Protein AF-A0A9E0FMM5-F1 (afdb_monomer_lite)

Structure (mmCIF, N/CA/C/O backbone):
data_AF-A0A9E0FMM5-F1
#
_entry.id   AF-A0A9E0FMM5-F1
#
loop_
_atom_site.group_PDB
_atom_site.id
_atom_site.type_symbol
_atom_site.label_atom_id
_atom_site.label_alt_id
_atom_site.label_comp_id
_atom_site.label_asym_id
_atom_site.label_entity_id
_atom_site.label_seq_id
_atom_site.pdbx_PDB_ins_code
_atom_site.Cartn_x
_atom_site.Cartn_y
_atom_site.Cartn_z
_atom_site.occupancy
_atom_site.B_iso_or_equiv
_atom_site.auth_seq_id
_atom_site.auth_comp_id
_atom_site.auth_asym_id
_atom_site.auth_atom_id
_atom_site.pdbx_PDB_model_num
ATOM 1 N N . MET A 1 1 ? 9.561 -10.556 18.916 1.00 57.91 1 MET A N 1
ATOM 2 C CA . MET A 1 1 ? 10.989 -10.210 18.712 1.00 57.91 1 MET A CA 1
ATOM 3 C C . MET A 1 1 ? 11.510 -10.671 17.348 1.00 57.91 1 MET A C 1
ATOM 5 O O . MET A 1 1 ? 12.069 -9.850 16.637 1.00 57.91 1 MET A O 1
ATOM 9 N N . LEU A 1 2 ? 11.262 -11.922 16.930 1.00 68.38 2 LEU A N 1
ATOM 10 C CA . LEU A 1 2 ? 11.749 -12.461 15.646 1.00 68.38 2 LEU A CA 1
ATOM 11 C C . LEU A 1 2 ? 11.231 -11.725 14.396 1.00 68.38 2 LEU A C 1
ATOM 13 O O . LEU A 1 2 ? 12.016 -11.445 13.502 1.00 68.38 2 LEU A O 1
ATOM 17 N N . VAL A 1 3 ? 9.954 -11.331 14.350 1.00 66.81 3 VAL A N 1
ATOM 18 C CA . VAL A 1 3 ? 9.383 -10.631 13.177 1.00 66.81 3 VAL A CA 1
ATOM 19 C C . VAL A 1 3 ? 9.967 -9.231 12.977 1.00 66.81 3 VAL A C 1
ATOM 21 O O . VAL A 1 3 ? 10.222 -8.822 11.852 1.00 66.81 3 VAL A O 1
ATOM 24 N N . ALA A 1 4 ? 10.231 -8.501 14.062 1.00 71.62 4 ALA A N 1
ATOM 25 C CA . ALA A 1 4 ? 10.873 -7.191 13.966 1.00 71.62 4 ALA A CA 1
ATOM 26 C C . ALA A 1 4 ? 12.306 -7.311 13.420 1.00 71.62 4 ALA A C 1
ATOM 28 O O . ALA A 1 4 ? 12.708 -6.521 12.570 1.00 71.62 4 ALA A O 1
ATOM 29 N N . LEU A 1 5 ? 13.050 -8.332 13.866 1.00 76.94 5 LEU A N 1
ATOM 30 C CA . LEU A 1 5 ? 14.388 -8.628 13.356 1.00 76.94 5 LEU A CA 1
ATOM 31 C C . LEU A 1 5 ? 14.351 -9.071 11.886 1.00 76.94 5 LEU A C 1
ATOM 33 O O . LEU A 1 5 ? 15.146 -8.579 11.092 1.00 76.94 5 LEU A O 1
ATOM 37 N N . TRP A 1 6 ? 13.407 -9.939 11.511 1.00 78.25 6 TRP A N 1
ATOM 38 C CA . TRP A 1 6 ? 13.190 -10.344 10.120 1.00 78.25 6 TRP A CA 1
ATOM 39 C C . TRP A 1 6 ? 12.921 -9.137 9.220 1.00 78.25 6 TRP A C 1
ATOM 41 O O . TRP A 1 6 ? 13.639 -8.932 8.247 1.00 78.25 6 TRP A O 1
ATOM 51 N N . ASN A 1 7 ? 11.968 -8.277 9.592 1.00 76.25 7 ASN A N 1
ATOM 52 C CA . ASN A 1 7 ? 11.632 -7.080 8.821 1.00 76.25 7 ASN A CA 1
ATOM 53 C C . ASN A 1 7 ? 12.822 -6.118 8.702 1.00 76.25 7 ASN A C 1
ATOM 55 O O . ASN A 1 7 ? 13.009 -5.507 7.652 1.00 76.25 7 ASN A O 1
ATOM 59 N N . PHE A 1 8 ? 13.649 -6.002 9.745 1.00 80.25 8 PHE A N 1
ATOM 60 C CA . PHE A 1 8 ? 14.872 -5.201 9.705 1.00 80.25 8 PHE A CA 1
ATOM 61 C C . PHE A 1 8 ? 15.910 -5.768 8.724 1.00 80.25 8 PHE A C 1
ATOM 63 O O . PHE A 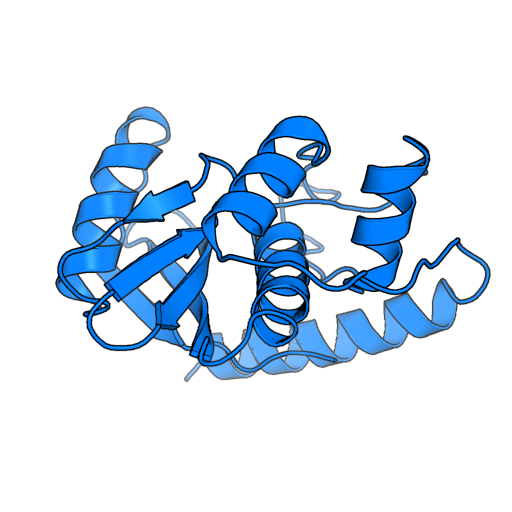1 8 ? 16.447 -5.023 7.900 1.00 80.25 8 PHE A O 1
ATOM 70 N N . LEU A 1 9 ? 16.168 -7.080 8.775 1.00 83.69 9 LEU A N 1
ATOM 71 C CA . LEU A 1 9 ? 17.088 -7.759 7.858 1.00 83.69 9 LEU A CA 1
ATOM 72 C C . LEU A 1 9 ? 16.588 -7.680 6.412 1.00 83.69 9 LEU A C 1
ATOM 74 O O . LEU A 1 9 ? 17.346 -7.291 5.522 1.00 83.69 9 LEU A O 1
ATOM 78 N N . LYS A 1 10 ? 15.296 -7.949 6.195 1.00 82.19 10 LYS A N 1
ATOM 79 C CA . LYS A 1 10 ? 14.623 -7.808 4.903 1.00 82.19 10 LYS A CA 1
ATOM 80 C C . LYS A 1 10 ? 14.744 -6.389 4.363 1.00 82.19 10 LYS A C 1
ATOM 82 O O . LYS A 1 10 ? 15.098 -6.213 3.203 1.00 82.19 10 LYS A O 1
ATOM 87 N N . ALA A 1 11 ? 14.523 -5.366 5.188 1.00 82.69 11 ALA A N 1
ATOM 88 C CA . ALA A 1 11 ? 14.691 -3.974 4.776 1.00 82.69 11 ALA A CA 1
ATOM 89 C C . ALA A 1 11 ? 16.141 -3.668 4.358 1.00 82.69 11 ALA A C 1
ATOM 91 O O . ALA A 1 11 ? 16.367 -3.009 3.345 1.00 82.69 11 ALA A O 1
ATOM 92 N N . GLY A 1 12 ? 17.131 -4.182 5.098 1.00 84.62 12 GLY A N 1
ATOM 93 C CA . GLY A 1 12 ? 18.545 -4.077 4.726 1.00 84.62 12 GLY A CA 1
ATOM 94 C C . GLY A 1 12 ? 18.846 -4.709 3.366 1.00 84.62 12 GLY A C 1
ATOM 95 O O . GLY A 1 12 ? 19.424 -4.053 2.499 1.00 84.62 12 GLY A O 1
ATOM 96 N N . TRP A 1 13 ? 18.387 -5.945 3.161 1.00 82.75 13 TRP A N 1
ATOM 97 C CA . TRP A 1 13 ? 18.500 -6.665 1.891 1.00 82.75 13 TRP A CA 1
ATOM 98 C C . TRP A 1 13 ? 17.804 -5.929 0.736 1.00 82.75 13 TRP A C 1
ATOM 100 O O . TRP A 1 13 ? 18.372 -5.774 -0.342 1.00 82.75 13 TRP A O 1
ATOM 110 N N . SER A 1 14 ? 16.614 -5.386 0.987 1.00 84.75 14 SER A N 1
ATOM 111 C CA . SER A 1 14 ? 15.809 -4.659 -0.002 1.00 84.75 14 SER A CA 1
ATOM 112 C C . SER A 1 14 ? 16.497 -3.383 -0.480 1.00 84.75 14 SER A C 1
ATOM 114 O O . SER A 1 14 ? 16.549 -3.124 -1.679 1.00 84.75 14 SER A O 1
ATOM 116 N N . ARG A 1 15 ? 17.102 -2.609 0.433 1.00 85.94 15 ARG A N 1
ATOM 117 C CA . ARG A 1 15 ? 17.892 -1.419 0.072 1.00 85.94 15 ARG A CA 1
ATOM 118 C C . ARG A 1 15 ? 19.140 -1.777 -0.739 1.00 85.94 15 ARG A C 1
ATOM 120 O O . ARG A 1 15 ? 19.459 -1.079 -1.700 1.00 85.94 15 ARG A O 1
ATOM 127 N N . ALA A 1 16 ? 19.824 -2.868 -0.389 1.00 83.81 16 ALA A N 1
ATOM 128 C CA . ALA A 1 16 ? 20.981 -3.345 -1.148 1.00 83.81 16 ALA A CA 1
ATOM 129 C C . ALA A 1 16 ? 20.586 -3.777 -2.573 1.00 83.81 16 ALA A C 1
ATOM 131 O O . ALA A 1 16 ? 21.207 -3.339 -3.543 1.00 83.81 16 ALA A O 1
ATOM 132 N N . ASN A 1 17 ? 19.510 -4.559 -2.714 1.00 82.06 17 ASN A N 1
ATOM 133 C CA . ASN A 1 17 ? 18.959 -4.936 -4.019 1.00 82.06 17 ASN A CA 1
ATOM 134 C C . ASN A 1 17 ? 18.524 -3.723 -4.835 1.00 82.06 17 ASN A C 1
ATOM 136 O O . ASN A 1 17 ? 18.825 -3.630 -6.023 1.00 82.06 17 ASN A O 1
ATOM 140 N N . ASP A 1 18 ? 17.861 -2.758 -4.205 1.00 84.00 18 ASP A N 1
ATOM 141 C CA . ASP A 1 18 ? 17.423 -1.545 -4.878 1.00 84.00 18 ASP A CA 1
ATOM 142 C C . ASP A 1 18 ? 18.601 -0.729 -5.447 1.00 84.00 18 ASP A C 1
ATOM 144 O O . ASP A 1 18 ? 18.509 -0.202 -6.564 1.00 84.00 18 ASP A O 1
ATOM 148 N N . GLN A 1 19 ? 19.735 -0.700 -4.735 1.00 83.56 19 GLN A N 1
ATOM 149 C CA . GLN A 1 19 ? 20.980 -0.076 -5.191 1.00 83.56 19 GLN A CA 1
ATOM 150 C C . GLN A 1 19 ? 21.645 -0.843 -6.345 1.00 83.56 19 GLN A C 1
ATOM 152 O O . GLN A 1 19 ? 22.181 -0.214 -7.265 1.00 83.56 19 GLN A O 1
ATOM 157 N N . ILE A 1 20 ? 21.609 -2.180 -6.322 1.00 81.19 20 ILE A N 1
ATOM 158 C CA . ILE A 1 20 ? 22.072 -3.030 -7.434 1.00 81.19 20 ILE A CA 1
ATOM 159 C C . ILE A 1 20 ? 21.222 -2.748 -8.680 1.00 81.19 20 ILE A C 1
ATOM 161 O O . ILE A 1 20 ? 21.749 -2.547 -9.773 1.00 81.19 20 ILE A O 1
ATOM 165 N N . MET A 1 21 ? 19.909 -2.619 -8.498 1.00 77.50 21 MET 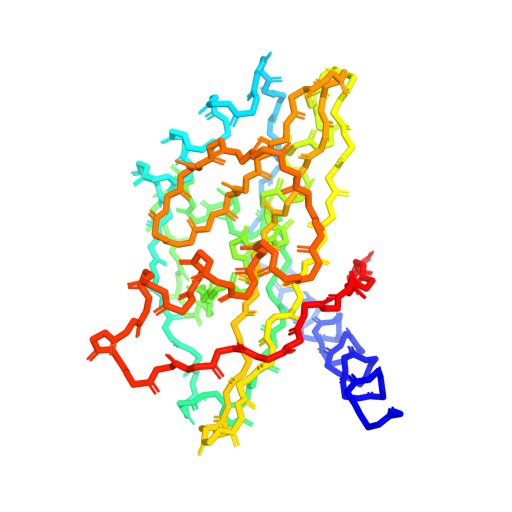A N 1
ATOM 166 C CA . MET A 1 21 ? 18.935 -2.395 -9.564 1.00 77.50 21 MET A CA 1
ATOM 167 C C . MET A 1 21 ? 18.822 -0.927 -9.997 1.00 77.50 21 MET A C 1
ATOM 169 O O . MET A 1 21 ? 17.892 -0.575 -10.720 1.00 77.50 21 MET A O 1
ATOM 173 N N . ARG A 1 22 ? 19.717 -0.019 -9.581 1.00 75.00 22 ARG A N 1
ATOM 174 C CA . ARG A 1 22 ? 19.607 1.438 -9.839 1.00 75.00 22 ARG A CA 1
ATOM 175 C C . ARG A 1 22 ? 19.421 1.842 -11.311 1.00 75.00 22 ARG A C 1
ATOM 177 O O . ARG A 1 22 ? 18.928 2.931 -11.566 1.00 75.00 22 ARG A O 1
ATOM 184 N N . GLY A 1 23 ? 19.806 0.984 -12.260 1.00 74.50 23 GLY A N 1
ATOM 185 C CA . GLY A 1 23 ? 19.592 1.199 -13.697 1.00 74.50 23 GLY A CA 1
ATOM 186 C C . GLY A 1 23 ? 18.184 0.852 -14.202 1.00 74.50 23 GLY A C 1
ATOM 187 O O . GLY A 1 23 ? 17.834 1.242 -15.310 1.00 74.50 23 GLY A O 1
ATOM 188 N N . ALA A 1 24 ? 17.373 0.133 -13.419 1.00 78.38 24 ALA A N 1
ATOM 189 C CA . ALA A 1 24 ? 15.982 -0.157 -13.759 1.00 78.38 24 ALA A CA 1
ATOM 190 C C . ALA A 1 24 ? 15.079 1.060 -13.498 1.00 78.38 24 ALA A C 1
ATOM 192 O O . ALA A 1 24 ? 15.354 1.864 -12.601 1.00 78.38 24 ALA A O 1
ATOM 193 N N . GLY A 1 25 ? 13.994 1.169 -14.268 1.00 85.88 25 GLY A N 1
ATOM 194 C CA . GLY A 1 25 ? 13.101 2.325 -14.276 1.00 85.88 25 GLY A CA 1
ATOM 195 C C . GLY A 1 25 ? 12.517 2.684 -12.906 1.00 85.88 25 GLY A C 1
ATOM 196 O O . GLY A 1 25 ? 12.185 1.816 -12.097 1.00 85.88 25 GLY A O 1
ATOM 197 N N . ARG A 1 26 ? 12.386 3.991 -12.661 1.00 92.06 26 ARG A N 1
ATOM 198 C CA . ARG A 1 26 ? 11.669 4.583 -11.527 1.00 92.06 26 ARG A CA 1
ATOM 199 C C . ARG A 1 26 ? 10.797 5.726 -12.019 1.00 92.06 26 ARG A C 1
ATOM 201 O O . ARG A 1 26 ? 11.179 6.444 -12.945 1.00 92.06 26 ARG A O 1
ATOM 208 N N . ARG A 1 27 ? 9.639 5.901 -11.392 1.00 94.69 27 ARG A N 1
ATOM 209 C CA . ARG A 1 27 ? 8.751 7.044 -11.605 1.00 94.69 27 ARG A CA 1
ATOM 210 C C . ARG A 1 27 ? 8.313 7.607 -10.258 1.00 94.69 27 ARG A C 1
ATOM 212 O O . ARG A 1 27 ? 7.983 6.819 -9.370 1.00 94.69 27 ARG A O 1
ATOM 219 N N . PRO A 1 28 ? 8.308 8.940 -10.096 1.00 95.44 28 PRO A N 1
ATOM 220 C CA . PRO A 1 28 ? 7.791 9.549 -8.883 1.00 95.44 28 PRO A CA 1
ATOM 221 C C . PRO A 1 28 ? 6.308 9.210 -8.740 1.00 95.44 28 PRO A C 1
ATOM 223 O O . PRO A 1 28 ? 5.564 9.207 -9.721 1.00 95.44 28 PRO A O 1
ATOM 226 N N . ILE A 1 29 ? 5.874 8.942 -7.514 1.00 96.12 29 ILE A N 1
ATOM 227 C CA . ILE A 1 29 ? 4.455 8.736 -7.228 1.00 96.12 29 ILE A CA 1
ATOM 228 C C . ILE A 1 29 ? 3.772 10.106 -7.261 1.00 96.12 29 ILE A C 1
ATOM 230 O O . ILE A 1 29 ? 4.120 11.002 -6.490 1.00 96.12 29 ILE A O 1
ATOM 234 N N . GLY A 1 30 ? 2.845 10.277 -8.205 1.00 88.06 30 GLY A N 1
ATOM 235 C CA . GLY A 1 30 ? 2.106 11.523 -8.393 1.00 88.06 30 GLY A CA 1
ATOM 236 C C . GLY A 1 30 ? 1.169 11.850 -7.222 1.00 88.06 30 GLY A C 1
ATOM 237 O O . GLY A 1 30 ? 0.877 10.981 -6.399 1.00 88.06 30 GLY A O 1
ATOM 238 N N . PRO A 1 31 ? 0.678 13.099 -7.136 1.00 95.00 31 PRO A N 1
ATOM 239 C CA . PRO A 1 31 ? -0.274 13.485 -6.105 1.00 95.00 31 PRO A CA 1
ATOM 240 C C . PRO A 1 31 ? -1.636 12.820 -6.329 1.00 95.00 31 PRO A C 1
ATOM 242 O O . PRO A 1 31 ? -2.155 12.803 -7.446 1.00 95.00 31 PRO A O 1
ATOM 245 N N . PHE A 1 32 ? -2.249 12.347 -5.246 1.00 96.94 32 PHE A N 1
ATOM 246 C CA . PHE A 1 32 ? -3.614 11.827 -5.245 1.00 96.94 32 PHE A CA 1
ATOM 247 C C . PHE A 1 32 ? -4.560 12.734 -4.453 1.00 96.94 32 PHE A C 1
ATOM 249 O O . PHE A 1 32 ? -4.212 13.264 -3.400 1.00 96.94 32 PHE A O 1
ATOM 256 N N . GLY A 1 33 ? -5.787 12.895 -4.957 1.00 95.19 33 GLY A N 1
ATOM 257 C CA . GLY A 1 33 ? -6.810 13.733 -4.320 1.00 95.19 33 GLY A CA 1
ATOM 258 C C . GLY A 1 33 ? -7.556 13.059 -3.164 1.00 95.19 33 GLY A C 1
ATOM 259 O O . GLY A 1 33 ? -8.133 13.747 -2.327 1.00 95.19 33 GLY A O 1
ATOM 260 N N . SER A 1 34 ? -7.561 11.725 -3.103 1.00 97.38 34 SER A N 1
ATOM 261 C CA . SER A 1 34 ? -8.264 10.959 -2.069 1.00 97.38 34 SER A CA 1
ATOM 262 C C . SER A 1 34 ? -7.676 9.553 -1.910 1.00 97.38 34 SER A C 1
ATOM 264 O O . SER A 1 34 ? -7.043 9.047 -2.843 1.00 97.38 34 SER A O 1
ATOM 266 N N . PRO A 1 35 ? -7.915 8.873 -0.772 1.00 97.75 35 PRO A N 1
ATOM 267 C CA . PRO A 1 35 ? -7.520 7.474 -0.607 1.00 97.75 35 PRO A CA 1
ATOM 268 C C . PRO A 1 35 ? -8.204 6.540 -1.614 1.00 97.75 35 PRO A C 1
ATOM 270 O O . PRO A 1 35 ? -7.597 5.583 -2.084 1.00 97.75 35 PRO A O 1
ATOM 273 N N . GLU A 1 36 ? -9.446 6.849 -1.994 1.00 97.19 36 GLU A N 1
ATOM 274 C CA . GLU A 1 36 ? -10.185 6.111 -3.022 1.00 97.19 36 GLU A CA 1
ATOM 275 C C . GLU A 1 36 ? -9.498 6.206 -4.391 1.00 97.19 36 GLU A C 1
ATOM 277 O O . GLU A 1 36 ? -9.365 5.202 -5.085 1.00 97.19 36 GLU A O 1
ATOM 282 N N . ALA A 1 37 ? -8.977 7.381 -4.765 1.00 97.38 37 ALA A N 1
ATOM 283 C CA . ALA A 1 37 ? -8.221 7.538 -6.005 1.00 97.38 37 ALA A CA 1
ATOM 284 C C . ALA A 1 37 ? -6.943 6.680 -6.012 1.00 97.38 37 ALA A C 1
ATOM 286 O O . ALA A 1 37 ? -6.608 6.098 -7.045 1.00 97.38 37 ALA A O 1
ATOM 287 N N . VAL A 1 38 ? -6.265 6.553 -4.863 1.00 98.00 38 VAL A N 1
ATOM 288 C CA . VAL A 1 38 ? -5.110 5.651 -4.710 1.00 98.00 38 VAL A CA 1
ATOM 289 C C . VAL A 1 38 ? -5.540 4.195 -4.900 1.00 98.00 38 VAL A C 1
ATOM 291 O O . VAL A 1 38 ? -4.921 3.467 -5.674 1.00 98.00 38 VAL A O 1
ATOM 294 N N . GLY A 1 39 ? -6.621 3.777 -4.235 1.00 97.12 39 GLY A N 1
ATOM 295 C CA . GLY A 1 39 ? -7.169 2.424 -4.339 1.00 97.12 39 GLY A CA 1
ATOM 296 C C . GLY A 1 39 ? -7.582 2.051 -5.764 1.00 97.12 39 GLY A C 1
ATOM 297 O O . GLY A 1 39 ? -7.207 0.992 -6.266 1.00 97.12 39 GLY A O 1
ATOM 298 N N . ASN A 1 40 ? -8.292 2.950 -6.446 1.00 97.00 40 ASN A N 1
ATOM 299 C CA . ASN A 1 40 ? -8.723 2.763 -7.831 1.00 97.00 40 ASN A CA 1
ATOM 300 C C . ASN A 1 40 ? -7.530 2.673 -8.789 1.00 97.00 40 ASN A C 1
ATOM 302 O O . ASN A 1 40 ? -7.520 1.828 -9.685 1.00 97.00 40 ASN A O 1
ATOM 306 N N . TYR A 1 41 ? -6.503 3.505 -8.589 1.00 97.38 41 TYR A N 1
ATOM 307 C CA . TYR A 1 41 ? -5.281 3.443 -9.389 1.00 97.38 41 TYR A CA 1
ATOM 308 C C . TYR A 1 41 ? -4.538 2.119 -9.189 1.00 97.38 41 TYR A C 1
ATOM 310 O O . TYR A 1 41 ? -4.189 1.464 -10.172 1.00 97.38 41 TYR A O 1
ATOM 318 N N . ALA A 1 42 ? -4.356 1.693 -7.934 1.00 96.75 42 ALA A N 1
ATOM 319 C CA . ALA A 1 42 ? -3.755 0.404 -7.604 1.00 96.75 42 ALA A CA 1
ATOM 320 C C . ALA A 1 42 ? -4.500 -0.748 -8.284 1.00 96.75 42 ALA A C 1
ATOM 322 O O . ALA A 1 42 ? -3.886 -1.530 -9.002 1.00 96.75 42 ALA A O 1
ATOM 323 N N . MET A 1 43 ? -5.824 -0.818 -8.137 1.00 94.75 43 MET A N 1
ATOM 324 C CA . MET A 1 43 ? -6.625 -1.901 -8.715 1.00 94.75 43 MET A CA 1
ATOM 325 C C . MET A 1 43 ? -6.607 -1.930 -10.242 1.00 94.75 43 MET A C 1
ATOM 327 O O . MET A 1 43 ? -6.680 -3.001 -10.839 1.00 94.75 43 MET A O 1
ATOM 331 N N . ALA A 1 44 ? -6.499 -0.768 -10.886 1.00 95.69 44 ALA A N 1
ATOM 332 C CA . ALA A 1 44 ? -6.446 -0.685 -12.339 1.00 95.69 44 ALA A CA 1
ATOM 333 C C . ALA A 1 44 ? -5.066 -1.037 -12.918 1.00 95.69 44 ALA A C 1
ATOM 335 O O . ALA A 1 44 ? -4.979 -1.421 -14.086 1.00 95.69 44 ALA A O 1
ATOM 336 N N . ARG A 1 45 ? -3.983 -0.841 -12.153 1.00 95.56 45 ARG A N 1
ATOM 337 C CA . ARG A 1 45 ? -2.613 -0.850 -12.694 1.00 95.56 45 ARG A CA 1
ATOM 338 C C . ARG A 1 45 ? -1.689 -1.880 -12.072 1.00 95.56 45 ARG A C 1
ATOM 340 O O . ARG A 1 45 ? -0.772 -2.326 -12.757 1.00 95.56 45 ARG A O 1
ATOM 347 N N . PHE A 1 46 ? -1.886 -2.243 -10.810 1.00 95.31 46 PHE A N 1
ATOM 348 C CA . PHE A 1 46 ? -1.037 -3.213 -10.134 1.00 95.31 46 PHE A CA 1
ATOM 349 C C . PHE A 1 46 ? -1.186 -4.597 -10.762 1.00 95.31 46 PHE A C 1
ATOM 351 O O . PHE A 1 46 ? -2.290 -5.035 -11.085 1.00 95.31 46 PHE A O 1
ATOM 358 N N . LYS A 1 47 ? -0.070 -5.313 -10.895 1.00 91.25 47 LYS A N 1
ATOM 359 C CA . LYS A 1 47 ? -0.064 -6.719 -11.290 1.00 91.25 47 LYS A CA 1
ATOM 360 C C . LYS A 1 47 ? 0.659 -7.513 -10.222 1.00 91.25 47 LYS A C 1
ATOM 362 O O . LYS A 1 47 ? 1.848 -7.302 -10.020 1.00 91.25 47 LYS A O 1
ATOM 367 N N . TYR A 1 48 ? -0.060 -8.436 -9.591 1.00 89.38 48 TYR A N 1
ATOM 368 C CA . TYR A 1 48 ? 0.524 -9.328 -8.599 1.00 89.38 48 TYR A CA 1
ATOM 369 C C . TYR A 1 48 ? 1.497 -10.305 -9.274 1.00 89.38 48 TYR A C 1
ATOM 371 O O . TYR A 1 48 ? 1.131 -11.008 -10.222 1.00 89.38 48 TYR A O 1
ATOM 379 N N . ARG A 1 49 ? 2.736 -10.343 -8.790 1.00 85.19 49 ARG A N 1
ATOM 380 C CA . ARG A 1 49 ? 3.830 -11.204 -9.239 1.00 85.19 49 ARG A CA 1
ATOM 381 C C . ARG A 1 49 ? 4.534 -11.732 -7.998 1.00 85.19 49 ARG A C 1
ATOM 383 O O . ARG A 1 49 ? 5.271 -10.996 -7.352 1.00 85.19 49 ARG A O 1
ATOM 390 N N . SER A 1 50 ? 4.280 -12.997 -7.676 1.00 69.88 50 SER A N 1
ATOM 391 C CA . SER A 1 50 ? 4.901 -13.667 -6.533 1.00 69.88 50 SER A CA 1
ATOM 392 C C . SER A 1 50 ? 6.424 -13.609 -6.608 1.00 69.88 50 SER A C 1
ATOM 394 O O . SER A 1 50 ? 6.991 -13.772 -7.695 1.00 69.88 50 SER A O 1
ATOM 396 N N . ASP A 1 51 ? 7.069 -13.494 -5.453 1.00 61.56 51 ASP A N 1
ATOM 397 C CA . ASP A 1 51 ? 8.522 -13.562 -5.350 1.00 61.56 51 ASP A CA 1
ATOM 398 C C . ASP A 1 51 ? 9.097 -14.870 -5.887 1.00 61.56 51 ASP A C 1
ATOM 400 O O . ASP A 1 51 ? 8.482 -15.945 -5.838 1.00 61.56 51 ASP A O 1
ATOM 404 N N . LEU A 1 52 ? 10.337 -14.781 -6.370 1.00 52.09 52 LEU A N 1
ATOM 405 C CA . LEU A 1 52 ? 11.105 -15.942 -6.794 1.00 52.09 52 LEU A CA 1
ATOM 406 C C . LEU A 1 52 ? 11.244 -16.930 -5.625 1.00 52.09 52 LEU A C 1
ATOM 408 O O . LEU A 1 52 ? 11.714 -16.590 -4.540 1.00 52.09 52 LEU A O 1
ATOM 412 N N . GLY A 1 53 ? 10.847 -18.181 -5.865 1.00 51.44 53 GLY A N 1
ATOM 413 C CA . GLY A 1 53 ? 10.945 -19.253 -4.875 1.00 51.44 53 GLY A CA 1
ATOM 414 C C . GLY A 1 53 ? 9.823 -19.287 -3.831 1.00 51.44 53 GLY A C 1
ATOM 415 O O . GLY A 1 53 ? 10.082 -19.742 -2.722 1.00 51.44 53 GLY A O 1
ATOM 416 N N . ASN A 1 54 ? 8.601 -18.838 -4.154 1.00 50.53 54 ASN A N 1
ATOM 417 C CA . ASN A 1 54 ? 7.435 -18.884 -3.250 1.00 50.53 54 ASN A CA 1
ATOM 418 C C . ASN A 1 54 ? 7.686 -18.181 -1.894 1.00 50.53 54 ASN A C 1
ATOM 420 O O . ASN A 1 54 ? 7.354 -18.727 -0.843 1.00 50.53 54 ASN A O 1
ATOM 424 N N . GLY A 1 55 ? 8.314 -16.999 -1.904 1.00 50.16 55 GLY A N 1
ATOM 425 C CA . GLY A 1 55 ? 8.618 -16.233 -0.683 1.00 50.16 55 GLY A CA 1
ATOM 426 C C . GLY A 1 55 ? 9.911 -16.639 0.042 1.00 50.16 55 GLY A C 1
ATOM 427 O O . GLY A 1 55 ? 10.210 -16.112 1.109 1.00 50.16 55 GLY A O 1
ATOM 428 N N . ALA A 1 56 ? 10.716 -17.551 -0.520 1.00 44.47 56 ALA A N 1
ATOM 429 C CA . ALA A 1 56 ? 12.027 -17.905 0.042 1.00 44.47 56 ALA A CA 1
ATOM 430 C C . ALA A 1 56 ? 13.072 -16.775 -0.082 1.00 44.47 56 ALA A C 1
ATOM 432 O O . ALA A 1 56 ? 14.001 -16.704 0.723 1.00 44.47 56 ALA A O 1
ATOM 433 N N . PHE A 1 57 ? 12.909 -15.887 -1.067 1.00 59.19 57 PHE A N 1
ATOM 434 C CA . PHE A 1 57 ? 13.723 -14.685 -1.264 1.00 59.19 57 PHE A CA 1
ATOM 435 C C . PHE A 1 57 ? 12.842 -13.438 -1.241 1.00 59.19 57 PHE A C 1
ATOM 437 O O . PHE A 1 57 ? 12.841 -12.647 -2.175 1.00 59.19 57 PHE A O 1
ATOM 444 N N . ASP A 1 58 ? 12.079 -13.312 -0.163 1.00 69.38 58 ASP A N 1
ATOM 445 C CA . ASP A 1 58 ? 11.152 -12.213 0.068 1.00 69.38 58 ASP A CA 1
ATOM 446 C C . ASP A 1 58 ? 11.903 -10.875 0.263 1.00 69.38 58 ASP A C 1
ATOM 448 O O . ASP A 1 58 ? 12.730 -10.724 1.176 1.00 69.38 58 ASP A O 1
ATOM 452 N N . ASN A 1 59 ? 11.660 -9.897 -0.614 1.00 77.12 59 ASN A N 1
ATOM 453 C CA . ASN A 1 59 ? 12.298 -8.582 -0.581 1.00 77.12 59 ASN A CA 1
ATOM 454 C C . ASN A 1 59 ? 11.318 -7.477 -0.968 1.00 77.12 59 ASN A C 1
ATOM 456 O O . ASN A 1 59 ? 10.584 -7.604 -1.931 1.00 77.12 59 ASN A O 1
ATOM 460 N N . TYR A 1 60 ? 11.431 -6.329 -0.306 1.00 86.25 60 TYR A N 1
ATOM 461 C CA . TYR A 1 60 ? 10.693 -5.145 -0.714 1.00 86.25 60 TYR A CA 1
ATOM 462 C C . TYR A 1 60 ? 11.259 -4.578 -2.021 1.00 86.25 60 TYR A C 1
ATOM 464 O O . TYR A 1 60 ? 12.476 -4.414 -2.184 1.00 86.25 60 TYR A O 1
ATOM 472 N N . THR A 1 61 ? 10.370 -4.189 -2.918 1.00 89.31 61 THR A N 1
ATOM 473 C CA . THR A 1 61 ? 10.630 -3.421 -4.129 1.00 89.31 61 THR A CA 1
ATOM 474 C C . THR A 1 61 ? 10.362 -1.946 -3.854 1.00 89.31 61 THR A C 1
ATOM 476 O O . THR A 1 61 ? 9.360 -1.555 -3.256 1.00 89.31 61 THR A O 1
ATOM 479 N N . HIS A 1 62 ? 11.278 -1.080 -4.293 1.00 92.44 62 HIS A N 1
ATOM 480 C CA . HIS A 1 62 ? 11.148 0.357 -4.062 1.00 92.44 62 HIS A CA 1
ATOM 481 C C . HIS A 1 62 ? 9.849 0.906 -4.696 1.00 92.44 62 HIS A C 1
ATOM 483 O O . HIS A 1 62 ? 9.627 0.670 -5.888 1.00 92.44 62 HIS A O 1
ATOM 489 N N . PRO A 1 63 ? 9.027 1.702 -3.979 1.00 94.94 63 PRO A N 1
ATOM 490 C CA . PRO A 1 63 ? 7.728 2.184 -4.469 1.00 94.94 63 PRO A CA 1
ATOM 491 C C . PRO A 1 63 ? 7.747 2.840 -5.853 1.00 94.94 63 PRO A C 1
ATOM 493 O O . PRO A 1 63 ? 6.879 2.588 -6.678 1.00 94.94 63 PRO A O 1
ATOM 496 N N . GLU A 1 64 ? 8.766 3.638 -6.165 1.00 95.00 64 GLU A N 1
ATOM 497 C CA . GLU A 1 64 ? 8.887 4.275 -7.487 1.00 95.00 64 GLU A CA 1
ATOM 498 C C . GLU A 1 64 ? 9.120 3.290 -8.648 1.00 95.00 64 GLU A C 1
ATOM 500 O O . GLU A 1 64 ? 8.867 3.622 -9.806 1.00 95.00 64 GLU A O 1
ATOM 505 N N . ARG A 1 65 ? 9.600 2.073 -8.370 1.00 93.31 65 ARG A N 1
ATOM 506 C CA . ARG A 1 65 ? 9.706 1.004 -9.376 1.00 93.31 65 ARG A CA 1
ATOM 507 C C . ARG A 1 65 ? 8.356 0.357 -9.626 1.00 93.31 65 ARG A C 1
ATOM 509 O O . ARG A 1 65 ? 7.996 0.120 -10.775 1.00 93.31 65 ARG A O 1
ATOM 516 N N . ILE A 1 66 ? 7.588 0.155 -8.556 1.00 94.88 66 ILE A N 1
ATOM 517 C CA . ILE A 1 66 ? 6.190 -0.259 -8.655 1.00 94.88 66 ILE A CA 1
ATOM 518 C C . ILE A 1 66 ? 5.397 0.787 -9.450 1.00 94.88 66 ILE A C 1
ATOM 520 O O . ILE A 1 66 ? 4.691 0.426 -10.387 1.00 94.88 66 ILE A O 1
ATOM 524 N N . GLN A 1 67 ? 5.602 2.084 -9.185 1.00 97.00 67 GLN A N 1
ATOM 525 C CA . GLN A 1 67 ? 5.007 3.169 -9.975 1.00 97.00 67 GLN A CA 1
ATOM 526 C C . GLN A 1 67 ? 5.408 3.094 -11.454 1.00 97.00 67 GLN A C 1
ATOM 528 O O . GLN A 1 67 ? 4.546 3.202 -12.323 1.00 97.00 67 GLN A O 1
ATOM 533 N N . TYR A 1 68 ? 6.694 2.872 -11.754 1.00 95.44 68 TYR A N 1
ATOM 534 C CA . TYR A 1 68 ? 7.162 2.697 -13.132 1.00 95.44 68 TYR A CA 1
ATOM 535 C C . TYR A 1 68 ? 6.432 1.541 -13.834 1.00 95.44 68 TYR A C 1
ATOM 537 O O . TYR A 1 68 ? 5.939 1.724 -14.950 1.00 95.44 68 TYR A O 1
ATOM 545 N N . GLY A 1 69 ? 6.298 0.386 -13.175 1.00 94.69 69 GLY A N 1
ATOM 546 C CA . GLY A 1 69 ? 5.572 -0.769 -13.713 1.00 94.69 69 GLY A CA 1
ATOM 547 C C . GLY A 1 69 ? 4.077 -0.502 -13.915 1.00 94.69 69 GLY A C 1
ATOM 548 O O . GLY A 1 69 ? 3.524 -0.841 -14.961 1.00 94.69 69 GLY A O 1
ATOM 549 N N . MET A 1 70 ? 3.429 0.183 -12.968 1.00 95.88 70 MET A N 1
ATOM 550 C CA . MET A 1 70 ? 2.018 0.589 -13.061 1.00 95.88 70 MET A CA 1
ATOM 551 C C . MET A 1 70 ? 1.744 1.592 -14.195 1.00 95.88 70 MET A C 1
ATOM 553 O O . MET A 1 70 ? 0.660 1.589 -14.785 1.00 95.88 70 MET A O 1
ATOM 557 N N . GLU A 1 71 ? 2.689 2.488 -14.485 1.00 95.94 71 GLU A N 1
ATOM 558 C CA . GLU A 1 71 ? 2.543 3.501 -15.536 1.00 95.94 71 GLU A CA 1
ATOM 559 C C . GLU A 1 71 ? 2.828 2.952 -16.930 1.00 95.94 71 GLU A C 1
ATOM 561 O O . GLU A 1 71 ? 2.095 3.246 -17.872 1.00 95.94 71 GLU A O 1
ATOM 566 N N . THR A 1 72 ? 3.905 2.180 -17.065 1.00 94.62 72 THR A N 1
ATOM 567 C CA . THR A 1 72 ? 4.422 1.751 -18.371 1.00 94.62 72 THR A CA 1
ATOM 568 C C . THR A 1 72 ? 3.924 0.370 -18.782 1.00 94.62 72 THR A C 1
ATOM 570 O O . THR A 1 72 ? 3.961 0.027 -19.961 1.00 94.62 72 THR A O 1
ATOM 573 N N . GLY A 1 73 ? 3.471 -0.439 -17.821 1.00 92.19 73 GLY A N 1
ATOM 574 C CA . GLY A 1 73 ? 3.217 -1.860 -18.023 1.00 92.19 73 GLY A CA 1
ATOM 575 C C . GLY A 1 73 ? 4.490 -2.707 -18.126 1.00 92.19 73 GLY A C 1
ATOM 576 O O . GLY A 1 73 ? 4.369 -3.926 -18.258 1.00 92.19 73 GLY A O 1
ATOM 577 N N . ASP A 1 74 ? 5.679 -2.100 -18.043 1.00 90.69 74 ASP A N 1
ATOM 578 C CA . ASP A 1 74 ? 6.959 -2.801 -18.001 1.00 90.69 74 ASP A CA 1
ATOM 579 C C . ASP A 1 74 ? 7.342 -3.129 -16.554 1.00 90.69 74 ASP A C 1
ATOM 581 O O . ASP A 1 74 ? 7.781 -2.284 -15.772 1.00 90.69 74 ASP A O 1
ATOM 585 N N . TRP A 1 75 ? 7.162 -4.400 -16.209 1.00 86.38 75 TRP A N 1
ATOM 586 C CA . TRP A 1 75 ? 7.490 -4.940 -14.895 1.00 86.38 75 TRP A CA 1
ATOM 587 C C . TRP A 1 75 ? 8.846 -5.660 -14.875 1.00 86.38 75 TRP A C 1
ATOM 589 O O . TRP A 1 75 ? 9.284 -6.097 -13.810 1.00 86.38 75 TRP A O 1
ATOM 599 N N . GLY A 1 76 ? 9.509 -5.840 -16.026 1.00 81.50 76 GLY A N 1
ATOM 600 C CA . GLY A 1 76 ? 10.726 -6.649 -16.151 1.00 81.50 76 GLY A CA 1
ATOM 601 C C . GLY A 1 76 ? 10.649 -7.981 -15.386 1.00 81.50 76 GLY A C 1
ATOM 602 O O . GLY A 1 76 ? 9.646 -8.694 -15.446 1.00 81.50 76 GLY A O 1
ATOM 603 N N . ASN A 1 77 ? 11.675 -8.277 -14.584 1.00 77.12 77 ASN A N 1
ATOM 604 C CA . ASN A 1 77 ? 11.699 -9.390 -13.618 1.00 77.12 77 ASN A CA 1
ATOM 605 C C . ASN A 1 77 ? 11.479 -8.924 -12.168 1.00 77.12 77 ASN A C 1
ATOM 607 O O . ASN A 1 77 ? 11.898 -9.605 -11.237 1.00 77.12 77 ASN A O 1
ATOM 611 N N . MET A 1 78 ? 10.882 -7.746 -11.969 1.00 79.50 78 MET A N 1
ATOM 612 C CA . MET A 1 78 ? 10.661 -7.216 -10.627 1.00 79.50 78 MET A CA 1
ATOM 613 C C . MET A 1 78 ? 9.579 -8.035 -9.908 1.00 79.50 78 MET A C 1
ATOM 615 O O . MET A 1 78 ? 8.508 -8.235 -10.507 1.00 79.50 78 MET A O 1
ATOM 619 N N . PRO A 1 79 ? 9.841 -8.488 -8.666 1.00 81.62 79 PRO A N 1
ATOM 620 C CA . PRO A 1 79 ? 8.778 -8.943 -7.783 1.00 81.62 79 PRO A CA 1
ATOM 621 C C . PRO A 1 79 ? 7.775 -7.807 -7.543 1.00 81.62 79 PRO A C 1
ATOM 623 O O . PRO A 1 79 ? 8.118 -6.625 -7.661 1.00 81.62 79 PRO A O 1
ATOM 626 N N . ALA A 1 80 ? 6.511 -8.178 -7.362 1.00 88.75 80 ALA A N 1
ATOM 627 C CA . ALA A 1 80 ? 5.419 -7.240 -7.137 1.00 88.75 80 ALA A CA 1
ATOM 628 C C . ALA A 1 80 ? 4.308 -7.952 -6.365 1.00 88.75 80 ALA A C 1
ATOM 630 O O . ALA A 1 80 ? 3.312 -8.384 -6.950 1.00 88.75 80 ALA A O 1
ATOM 631 N N . ASP A 1 81 ? 4.484 -8.112 -5.063 1.00 89.62 81 ASP A N 1
ATOM 632 C CA . ASP A 1 81 ? 3.594 -8.913 -4.229 1.00 89.62 81 ASP A CA 1
ATOM 633 C C . ASP A 1 81 ? 2.747 -8.052 -3.250 1.00 89.62 81 ASP A C 1
ATOM 635 O O . ASP A 1 81 ? 2.450 -6.881 -3.517 1.00 89.62 81 ASP A O 1
ATOM 639 N N . CYS A 1 82 ? 2.246 -8.643 -2.157 1.00 92.00 82 CYS A N 1
ATOM 640 C CA . CYS A 1 82 ? 1.416 -7.936 -1.186 1.00 92.00 82 CYS A CA 1
ATOM 641 C C . CYS A 1 82 ? 2.135 -6.777 -0.490 1.00 92.00 82 CYS A C 1
ATOM 643 O O . CYS A 1 82 ? 1.529 -5.720 -0.286 1.00 92.00 82 CYS A O 1
ATOM 645 N N . ASP A 1 83 ? 3.411 -6.933 -0.151 1.00 91.38 83 ASP A N 1
ATOM 646 C CA . ASP A 1 83 ? 4.114 -5.886 0.570 1.00 91.38 83 ASP A CA 1
ATOM 647 C C . ASP A 1 83 ? 4.589 -4.769 -0.346 1.00 91.38 83 ASP A C 1
ATOM 649 O O . ASP A 1 83 ? 4.481 -3.602 0.031 1.00 91.38 83 ASP A O 1
ATOM 653 N N . ASP A 1 84 ? 4.962 -5.090 -1.579 1.00 93.69 84 ASP A N 1
ATOM 654 C CA . ASP A 1 84 ? 5.319 -4.117 -2.601 1.00 93.69 84 ASP A CA 1
ATOM 655 C C . ASP A 1 84 ? 4.169 -3.148 -2.867 1.00 93.69 84 ASP A C 1
ATOM 657 O O . ASP A 1 84 ? 4.352 -1.922 -2.899 1.00 93.69 84 ASP A O 1
ATOM 661 N N . LEU A 1 85 ? 2.952 -3.688 -2.998 1.00 96.31 85 LEU A N 1
ATOM 662 C CA . LEU A 1 85 ? 1.762 -2.862 -3.129 1.00 96.31 85 LEU A CA 1
ATOM 663 C C . LEU A 1 85 ? 1.508 -2.045 -1.862 1.00 96.31 85 LEU A C 1
ATOM 665 O O . LEU A 1 85 ? 1.167 -0.867 -1.965 1.00 96.31 85 LEU A O 1
ATOM 669 N N . ALA A 1 86 ? 1.674 -2.631 -0.676 1.00 96.94 86 ALA A N 1
ATOM 670 C CA . ALA A 1 86 ? 1.478 -1.913 0.578 1.00 96.94 86 ALA A CA 1
ATOM 671 C C . ALA A 1 86 ? 2.467 -0.743 0.735 1.00 96.94 86 ALA A C 1
ATOM 673 O O . ALA A 1 86 ? 2.078 0.338 1.182 1.00 96.94 86 ALA A O 1
ATOM 674 N N . LEU A 1 87 ? 3.728 -0.914 0.328 1.00 96.31 87 LEU A N 1
ATOM 675 C CA . LEU A 1 87 ? 4.736 0.146 0.343 1.00 96.31 87 LEU A CA 1
ATOM 676 C C . LEU A 1 87 ? 4.444 1.236 -0.685 1.00 96.31 87 LEU A C 1
ATOM 678 O O . LEU A 1 87 ? 4.582 2.426 -0.379 1.00 96.31 87 LEU A O 1
ATOM 682 N N . TRP A 1 88 ? 4.022 0.847 -1.890 1.00 97.81 88 TRP A N 1
ATOM 683 C CA . TRP A 1 88 ? 3.569 1.793 -2.903 1.00 97.81 88 TRP A CA 1
ATOM 684 C C . TRP A 1 88 ? 2.368 2.604 -2.407 1.00 97.81 88 TRP A C 1
ATOM 686 O O . TRP A 1 88 ? 2.399 3.836 -2.438 1.00 97.81 88 TRP A O 1
ATOM 696 N N . ALA A 1 89 ? 1.355 1.931 -1.859 1.00 98.38 89 ALA A N 1
ATOM 697 C CA . ALA A 1 89 ? 0.151 2.559 -1.329 1.00 98.38 89 ALA A CA 1
ATOM 698 C C . ALA A 1 89 ? 0.472 3.490 -0.156 1.00 98.38 89 ALA A C 1
ATOM 700 O O . ALA A 1 89 ? -0.089 4.579 -0.078 1.00 98.38 89 ALA A O 1
ATOM 701 N N . TYR A 1 90 ? 1.418 3.115 0.710 1.00 98.44 90 TYR A N 1
ATOM 702 C CA . TYR A 1 90 ? 1.890 3.968 1.799 1.00 98.44 90 TYR A CA 1
ATOM 703 C C . TYR A 1 90 ? 2.444 5.296 1.272 1.00 98.44 90 TYR A C 1
ATOM 705 O O . TYR A 1 90 ? 2.036 6.360 1.739 1.00 98.44 90 TYR A O 1
ATOM 713 N N . GLN A 1 91 ? 3.326 5.262 0.268 1.00 98.12 91 GLN A N 1
ATOM 714 C CA . GLN A 1 91 ? 3.866 6.488 -0.329 1.00 98.12 91 GLN A CA 1
ATOM 715 C C . GLN A 1 91 ? 2.799 7.289 -1.084 1.00 98.12 91 GLN A C 1
ATOM 717 O O . GLN A 1 91 ? 2.754 8.510 -0.955 1.00 98.12 91 GLN A O 1
ATOM 722 N N . ALA A 1 92 ? 1.901 6.627 -1.815 1.00 98.31 92 ALA A N 1
ATOM 723 C CA . ALA A 1 92 ? 0.813 7.294 -2.526 1.00 98.31 92 ALA A CA 1
ATOM 724 C C . ALA A 1 92 ? -0.155 7.999 -1.561 1.00 98.31 92 ALA A C 1
ATOM 726 O O . ALA A 1 92 ? -0.477 9.173 -1.744 1.00 98.31 92 ALA A O 1
ATOM 727 N N . LEU A 1 93 ? -0.555 7.333 -0.476 1.00 98.44 93 LEU A N 1
ATOM 728 C CA . LEU A 1 93 ? -1.432 7.897 0.551 1.00 98.44 93 LEU A CA 1
ATOM 729 C C . LEU A 1 93 ? -0.786 9.056 1.315 1.00 98.44 93 LEU A C 1
ATOM 731 O O . LEU A 1 93 ? -1.502 9.953 1.746 1.00 98.44 93 LEU A O 1
ATOM 735 N N . LYS A 1 94 ? 0.548 9.101 1.436 1.00 97.62 94 LYS A N 1
ATOM 736 C CA . LYS A 1 94 ? 1.246 10.275 1.990 1.00 97.62 94 LYS A CA 1
ATOM 737 C C . LYS A 1 94 ? 1.085 11.536 1.139 1.00 97.62 94 LYS A C 1
ATOM 739 O O . LYS A 1 94 ? 1.291 12.630 1.656 1.00 97.62 94 LYS A O 1
ATOM 744 N N . THR A 1 95 ? 0.737 11.405 -0.142 1.00 97.50 95 THR A N 1
ATOM 745 C CA . THR A 1 95 ? 0.446 12.560 -1.007 1.00 97.50 95 THR A CA 1
ATOM 746 C C . THR A 1 95 ? -0.977 13.096 -0.820 1.00 97.50 95 THR A C 1
ATOM 748 O O . THR A 1 95 ? -1.265 14.214 -1.244 1.00 97.50 95 THR A O 1
ATOM 751 N N . VAL A 1 96 ? -1.858 12.327 -0.166 1.00 98.06 96 VAL A N 1
ATOM 752 C CA . VAL A 1 96 ? -3.253 12.701 0.081 1.00 98.06 96 VAL A CA 1
ATOM 753 C C . VAL A 1 96 ? -3.337 13.613 1.315 1.00 98.06 96 VAL A C 1
ATOM 755 O O . VAL A 1 96 ? -2.936 13.203 2.410 1.00 98.06 96 VAL A O 1
ATOM 758 N N . PRO A 1 97 ? -3.902 14.830 1.204 1.00 96.12 97 PRO A N 1
ATOM 759 C CA . PRO A 1 97 ? -4.011 15.748 2.335 1.00 96.12 97 PRO A CA 1
ATOM 760 C C . PRO A 1 97 ? -4.767 15.156 3.535 1.00 96.12 97 PRO A C 1
ATOM 762 O O . PRO A 1 97 ? -5.861 14.600 3.403 1.00 96.12 97 PRO A O 1
ATOM 765 N N . GLY A 1 98 ? -4.183 15.299 4.729 1.00 96.06 98 GLY A N 1
ATOM 766 C CA . GLY A 1 98 ? -4.781 14.843 5.990 1.00 96.06 98 GLY A CA 1
ATOM 767 C C . GLY A 1 98 ? -4.829 13.322 6.172 1.00 96.06 98 GLY A C 1
ATOM 768 O O . GLY A 1 98 ? -5.498 12.851 7.092 1.00 96.06 98 GLY A O 1
ATOM 769 N N . CYS A 1 99 ? -4.157 12.558 5.306 1.00 97.88 99 CYS A N 1
ATOM 770 C CA . CYS A 1 99 ? -4.092 11.107 5.387 1.00 97.88 99 CYS A CA 1
ATOM 771 C C . CYS A 1 99 ? -2.843 10.644 6.154 1.00 97.88 99 CYS A C 1
ATOM 773 O O . CYS A 1 99 ? -1.727 11.084 5.886 1.00 97.88 99 CYS A O 1
ATOM 775 N N . SER A 1 100 ? -3.039 9.710 7.081 1.00 97.94 100 SER A N 1
ATOM 776 C CA . SER A 1 100 ? -1.993 9.071 7.881 1.00 97.94 100 SER A CA 1
ATOM 777 C C . SER A 1 100 ? -1.951 7.579 7.548 1.00 97.94 100 SER A C 1
ATOM 779 O O . SER A 1 100 ? -2.770 6.829 8.090 1.00 97.94 100 SER A O 1
ATOM 781 N N . PRO A 1 101 ? -1.065 7.138 6.637 1.00 98.06 101 PRO A N 1
ATOM 782 C CA . PRO A 1 101 ? -0.935 5.731 6.279 1.00 98.06 101 PRO A CA 1
ATOM 783 C C . PRO A 1 101 ? -0.019 4.952 7.235 1.00 98.06 101 PRO A C 1
ATOM 785 O O . PRO A 1 101 ? 0.870 5.509 7.877 1.00 98.06 101 PRO A O 1
ATOM 788 N N . TYR A 1 102 ? -0.218 3.637 7.280 1.00 96.75 102 TYR A N 1
ATOM 789 C CA . TYR A 1 102 ? 0.523 2.661 8.072 1.00 96.75 102 TYR A CA 1
ATOM 790 C C . TYR A 1 102 ? 0.731 1.401 7.238 1.00 96.75 102 TYR A C 1
ATOM 792 O O . TYR A 1 102 ? -0.194 0.930 6.578 1.00 96.75 102 TYR A O 1
ATOM 800 N N . ILE A 1 103 ? 1.920 0.815 7.308 1.00 96.31 103 ILE A N 1
ATOM 801 C CA . ILE A 1 103 ? 2.142 -0.536 6.789 1.00 96.31 103 ILE A CA 1
ATOM 802 C C . ILE A 1 103 ? 1.814 -1.503 7.913 1.00 96.31 103 ILE A C 1
ATOM 804 O O . ILE A 1 103 ? 2.279 -1.326 9.041 1.00 96.31 103 ILE A O 1
ATOM 808 N N . VAL A 1 104 ? 1.001 -2.508 7.617 1.00 95.00 104 VAL A N 1
ATOM 809 C CA . VAL A 1 104 ? 0.567 -3.492 8.601 1.00 95.00 104 VAL A CA 1
ATOM 810 C C . VAL A 1 104 ? 0.880 -4.884 8.088 1.00 95.00 104 VAL A C 1
ATOM 812 O O . VAL A 1 104 ? 0.409 -5.281 7.027 1.00 95.00 104 VAL A O 1
ATOM 815 N N . THR A 1 105 ? 1.645 -5.636 8.871 1.00 92.38 105 THR A N 1
ATOM 816 C CA . THR A 1 105 ? 1.893 -7.057 8.637 1.00 92.38 105 THR A CA 1
ATOM 817 C C . THR A 1 105 ? 0.905 -7.878 9.460 1.00 92.38 105 THR A C 1
ATOM 819 O O . THR A 1 105 ? 0.900 -7.810 10.692 1.00 92.38 105 THR A O 1
ATOM 822 N N . LEU A 1 106 ? 0.082 -8.662 8.772 1.00 92.50 106 LEU A N 1
ATOM 823 C CA . LEU A 1 106 ? -0.849 -9.630 9.335 1.00 92.50 106 LEU A CA 1
ATOM 824 C C . LEU A 1 106 ? -0.140 -10.973 9.496 1.00 92.50 106 LEU A C 1
ATOM 826 O O . LEU A 1 106 ? 0.428 -11.512 8.543 1.00 92.50 106 LEU A O 1
ATOM 830 N N . ARG A 1 107 ? -0.163 -11.513 10.714 1.00 88.44 107 ARG A N 1
ATOM 831 C CA . ARG A 1 107 ? 0.461 -12.792 11.054 1.00 88.44 107 ARG A CA 1
ATOM 832 C C . ARG A 1 107 ? -0.579 -13.887 11.130 1.00 88.44 107 ARG A C 1
ATOM 834 O O . ARG A 1 107 ? -1.592 -13.733 11.812 1.00 88.44 107 ARG A O 1
ATOM 841 N N . ASP A 1 108 ? -0.290 -14.982 10.450 1.00 84.44 108 ASP A N 1
ATOM 842 C CA . ASP A 1 108 ? -1.103 -16.186 10.442 1.00 84.44 108 ASP A CA 1
ATOM 843 C C . ASP A 1 108 ? -0.727 -17.138 11.590 1.00 84.44 108 ASP A C 1
ATOM 845 O O . ASP A 1 108 ? 0.421 -17.157 12.038 1.00 84.44 108 ASP A O 1
ATOM 849 N N . ALA A 1 109 ? -1.693 -17.915 12.086 1.00 73.12 109 ALA A N 1
ATOM 850 C CA . ALA A 1 109 ? -1.472 -18.884 13.162 1.00 73.12 109 ALA A CA 1
ATOM 851 C C . ALA A 1 109 ? -1.044 -20.290 12.697 1.00 73.12 109 ALA A C 1
ATOM 853 O O . ALA A 1 109 ? -0.620 -21.083 13.537 1.00 73.12 109 ALA A O 1
ATOM 854 N N . GLY A 1 110 ? -1.190 -20.631 11.413 1.00 60.78 110 GLY A N 1
ATOM 855 C CA . GLY A 1 110 ? -1.023 -21.998 10.901 1.00 60.78 110 GLY A CA 1
ATOM 856 C C . GLY A 1 110 ? -0.234 -22.130 9.595 1.00 60.78 110 GLY A C 1
ATOM 857 O O . GLY A 1 110 ? 0.280 -23.211 9.318 1.00 60.78 110 GLY A O 1
ATOM 858 N N . VAL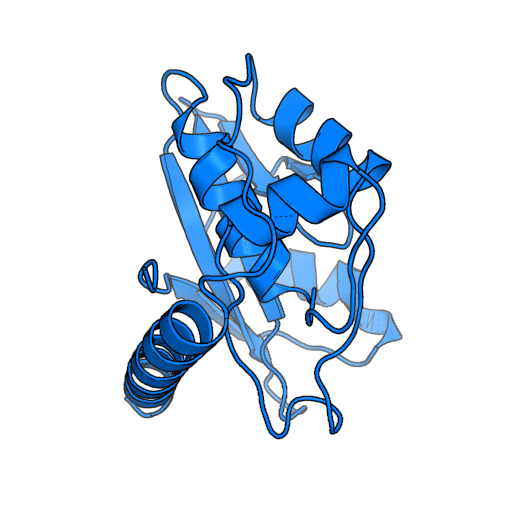 A 1 1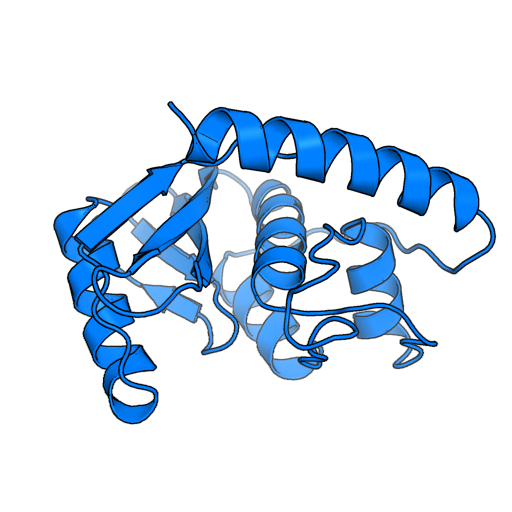11 ? -0.093 -21.059 8.815 1.00 57.72 111 VAL A N 1
ATOM 859 C CA . VAL A 1 111 ? 0.692 -21.010 7.575 1.00 57.72 111 VAL A CA 1
ATOM 860 C C . VAL A 1 111 ? 1.944 -20.168 7.806 1.00 57.72 111 VAL A C 1
ATOM 862 O O . VAL A 1 111 ? 1.883 -19.069 8.357 1.00 57.72 111 VAL A O 1
ATOM 865 N N . VAL A 1 112 ? 3.101 -20.660 7.357 1.00 54.69 112 VAL A N 1
ATOM 866 C CA . VAL A 1 112 ? 4.306 -19.827 7.247 1.00 54.69 112 VAL A CA 1
ATOM 867 C C . VAL A 1 112 ? 4.079 -18.860 6.086 1.00 54.69 112 VAL A C 1
ATOM 869 O O . VAL A 1 112 ? 4.321 -19.190 4.932 1.00 54.69 112 VAL A O 1
ATOM 872 N N . GLY A 1 113 ? 3.528 -17.691 6.394 1.00 61.69 113 GLY A N 1
ATOM 873 C CA . GLY A 1 113 ? 3.270 -16.628 5.431 1.00 61.69 113 GLY A CA 1
ATOM 874 C C . GLY A 1 113 ? 2.579 -15.455 6.110 1.00 61.69 113 GLY A C 1
ATOM 875 O O . GLY A 1 113 ? 1.503 -15.606 6.685 1.00 61.69 113 GLY A O 1
ATOM 876 N N . SER A 1 114 ? 3.208 -14.285 6.075 1.00 76.69 114 SER A N 1
ATOM 877 C CA . SER A 1 114 ? 2.592 -13.035 6.513 1.00 76.69 114 SER A CA 1
ATOM 878 C C . SER A 1 114 ? 2.015 -12.294 5.317 1.00 76.69 114 SER A C 1
ATOM 880 O O . SER A 1 114 ? 2.655 -12.249 4.274 1.00 76.69 114 SER A O 1
ATOM 882 N N . HIS A 1 115 ? 0.842 -11.686 5.477 1.00 90.00 115 HIS A N 1
ATOM 883 C CA . HIS A 1 115 ? 0.261 -10.807 4.459 1.00 90.00 115 HIS A CA 1
ATOM 884 C C . HIS A 1 115 ? 0.466 -9.355 4.867 1.00 90.00 115 HIS A C 1
ATOM 886 O O . HIS A 1 115 ? 0.335 -9.026 6.048 1.00 90.00 115 HIS A O 1
ATOM 892 N N . VAL A 1 116 ? 0.794 -8.477 3.926 1.00 92.62 116 VAL A N 1
ATOM 893 C CA . VAL A 1 116 ? 1.062 -7.066 4.224 1.00 92.62 116 VAL A CA 1
ATOM 894 C C . VAL A 1 116 ? 0.047 -6.186 3.512 1.00 92.62 116 VAL A C 1
ATOM 896 O O . VAL A 1 116 ? -0.267 -6.393 2.346 1.00 92.62 116 VAL A O 1
ATOM 899 N N . VAL A 1 117 ? -0.483 -5.201 4.238 1.00 96.62 117 VAL A N 1
ATOM 900 C CA . VAL A 1 117 ? -1.485 -4.251 3.740 1.00 96.62 117 VAL A CA 1
ATOM 901 C C . VAL A 1 117 ? -1.105 -2.823 4.114 1.00 96.62 117 VAL A C 1
ATOM 903 O O . VAL A 1 117 ? -0.356 -2.600 5.072 1.00 96.62 117 VAL A O 1
ATOM 906 N N . CYS A 1 118 ? -1.652 -1.835 3.403 1.00 98.31 118 CYS A N 1
ATOM 907 C CA . CYS A 1 118 ? -1.518 -0.432 3.783 1.00 98.31 118 CYS A CA 1
ATOM 908 C C . CYS A 1 118 ? -2.823 0.096 4.382 1.00 98.31 118 CYS A C 1
ATOM 910 O O . CYS A 1 118 ? -3.796 0.334 3.670 1.00 98.31 118 CYS A O 1
ATOM 912 N N . ALA A 1 119 ? -2.848 0.293 5.696 1.00 98.31 119 ALA A N 1
ATOM 913 C CA . ALA A 1 119 ? -3.967 0.913 6.395 1.00 98.31 119 ALA A CA 1
ATOM 914 C C . ALA A 1 119 ? -3.814 2.438 6.436 1.00 98.31 119 ALA A C 1
ATOM 916 O O . ALA A 1 119 ? -2.702 2.950 6.364 1.00 98.31 119 ALA A O 1
ATOM 917 N N . TYR A 1 120 ? -4.902 3.186 6.607 1.00 98.56 120 TYR A N 1
ATOM 918 C CA . TYR A 1 120 ? -4.838 4.637 6.762 1.00 98.56 120 TYR A CA 1
ATOM 919 C C . TYR A 1 120 ? -5.965 5.212 7.617 1.00 98.56 120 TYR A C 1
ATOM 921 O O . TYR A 1 120 ? -7.053 4.639 7.728 1.00 98.56 120 TYR A O 1
ATOM 929 N N . ARG A 1 121 ? -5.698 6.390 8.188 1.00 98.25 121 ARG A N 1
ATOM 930 C CA . ARG A 1 121 ? -6.700 7.276 8.795 1.00 98.25 121 ARG A CA 1
ATOM 931 C C . ARG A 1 121 ? -6.756 8.601 8.045 1.00 98.25 121 ARG A C 1
ATOM 933 O O . ARG A 1 121 ? -5.712 9.158 7.728 1.00 98.25 121 ARG A O 1
ATOM 940 N N . GLN A 1 122 ? -7.955 9.126 7.817 1.00 97.19 122 GLN A N 1
ATOM 941 C CA . GLN A 1 122 ? -8.180 10.477 7.299 1.00 97.19 122 GLN A CA 1
ATOM 942 C C . GLN A 1 122 ? -9.371 11.096 8.042 1.00 97.19 122 GLN A C 1
ATOM 944 O O . GLN A 1 122 ? -10.526 10.733 7.810 1.00 97.19 122 GLN A O 1
ATOM 949 N N . GLY A 1 123 ? -9.092 11.986 8.998 1.00 94.56 123 GLY A N 1
ATOM 950 C CA . GLY A 1 123 ? -10.105 12.446 9.952 1.00 94.56 123 GLY A CA 1
ATOM 951 C C . GLY A 1 123 ? -10.699 11.271 10.741 1.00 94.56 123 GLY A C 1
ATOM 952 O O . GLY A 1 123 ? -9.968 10.514 11.379 1.00 94.56 123 GLY A O 1
ATOM 953 N N . SER A 1 124 ? -12.021 11.098 10.677 1.00 94.44 124 SER A N 1
ATOM 954 C CA . SER A 1 124 ? -12.740 9.961 11.275 1.00 94.44 124 SER A CA 1
ATOM 955 C C . SER A 1 124 ? -12.775 8.707 10.393 1.00 94.44 124 SER A C 1
ATOM 957 O O . SER A 1 124 ? -13.198 7.650 10.858 1.00 94.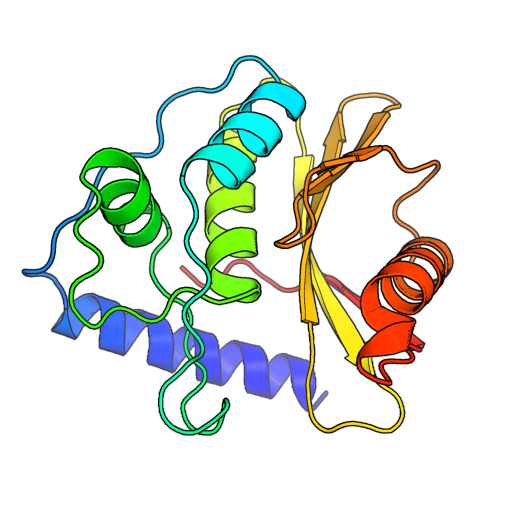44 124 SER A O 1
ATOM 959 N N . THR A 1 125 ? -12.330 8.794 9.137 1.00 96.25 125 THR A N 1
ATOM 960 C CA . THR A 1 125 ? -12.375 7.672 8.192 1.00 96.25 125 THR A CA 1
ATOM 961 C C . THR A 1 125 ? -11.171 6.762 8.390 1.00 96.25 125 THR A C 1
ATOM 963 O O . THR A 1 125 ? -10.033 7.234 8.437 1.00 96.25 125 THR A O 1
ATOM 966 N N . CYS A 1 126 ? -11.412 5.454 8.461 1.00 97.94 126 CYS A N 1
ATOM 967 C CA . CYS A 1 126 ? -10.378 4.425 8.424 1.00 97.94 126 CYS A CA 1
ATOM 968 C C . CYS A 1 126 ? -10.529 3.599 7.145 1.00 97.94 126 CYS A C 1
ATOM 970 O O . CYS A 1 126 ? -11.646 3.333 6.699 1.00 97.94 126 CYS A O 1
ATOM 972 N N . GLY A 1 127 ? -9.420 3.159 6.566 1.00 98.12 127 GLY A N 1
ATOM 973 C CA . GLY A 1 127 ? -9.468 2.251 5.430 1.00 98.12 127 GLY A CA 1
ATOM 974 C C . GLY A 1 127 ? -8.169 1.502 5.213 1.00 98.12 127 GLY A C 1
ATOM 975 O O . GLY A 1 127 ? -7.184 1.718 5.919 1.00 98.12 127 GLY A O 1
ATOM 976 N N . VAL A 1 128 ? -8.193 0.589 4.250 1.00 98.19 128 VAL A N 1
ATOM 977 C CA . VAL A 1 128 ? -7.049 -0.230 3.859 1.00 98.19 128 VAL A CA 1
ATOM 978 C C . VAL A 1 128 ? -6.997 -0.349 2.345 1.00 98.19 128 VAL A C 1
ATOM 980 O O . VAL A 1 128 ? -8.030 -0.532 1.702 1.00 98.19 128 VAL A O 1
ATOM 983 N N . ILE A 1 129 ? -5.793 -0.247 1.794 1.00 98.12 129 ILE A N 1
ATOM 984 C CA . ILE A 1 129 ? -5.455 -0.615 0.423 1.00 98.12 129 ILE A CA 1
ATOM 985 C C . ILE A 1 129 ? -4.681 -1.931 0.484 1.00 98.12 129 ILE A C 1
ATOM 987 O O . ILE A 1 129 ? -3.677 -2.048 1.191 1.00 98.12 129 ILE A O 1
ATOM 991 N N . ASP A 1 130 ? -5.193 -2.913 -0.243 1.00 96.44 130 ASP A N 1
ATOM 992 C CA . ASP A 1 130 ? -4.700 -4.281 -0.306 1.00 96.44 130 ASP A CA 1
ATOM 993 C C . ASP A 1 130 ? -4.682 -4.770 -1.765 1.00 96.44 130 ASP A C 1
ATOM 995 O O . ASP A 1 130 ? -5.303 -4.165 -2.642 1.00 96.44 130 ASP A O 1
ATOM 999 N N . THR A 1 131 ? -4.024 -5.897 -2.035 1.00 93.31 131 THR A N 1
ATOM 1000 C CA . THR A 1 131 ? -4.070 -6.571 -3.343 1.00 93.31 131 THR A CA 1
ATOM 1001 C C . THR A 1 131 ? -5.476 -7.063 -3.696 1.00 93.31 131 THR A C 1
ATOM 1003 O O . THR A 1 131 ? -5.787 -7.235 -4.873 1.00 93.31 131 THR A O 1
ATOM 1006 N N . ASN A 1 132 ? -6.359 -7.222 -2.702 1.00 91.69 132 ASN A N 1
ATOM 1007 C CA . ASN A 1 132 ? -7.791 -7.470 -2.882 1.00 91.69 132 ASN A CA 1
ATOM 1008 C C . ASN A 1 132 ? -8.641 -6.179 -2.906 1.00 91.69 132 ASN A C 1
ATOM 1010 O O . ASN A 1 132 ? -9.863 -6.230 -2.742 1.00 91.69 132 ASN A O 1
ATOM 1014 N N . GLY A 1 133 ? -8.013 -5.014 -3.063 1.00 92.44 133 GLY A N 1
ATOM 1015 C CA . GLY A 1 133 ? -8.671 -3.726 -3.259 1.00 92.44 133 GLY A CA 1
ATOM 1016 C C . GLY A 1 133 ? -8.759 -2.822 -2.038 1.00 92.44 133 GLY A C 1
ATOM 1017 O O . GLY A 1 133 ? -8.166 -3.059 -0.986 1.00 92.44 133 GLY A O 1
ATOM 1018 N N . HIS A 1 134 ? -9.491 -1.724 -2.225 1.00 96.06 134 HIS A N 1
ATOM 1019 C CA . HIS A 1 134 ? -9.691 -0.678 -1.227 1.00 96.06 134 HIS A CA 1
ATOM 1020 C C . HIS A 1 134 ? -10.947 -0.944 -0.398 1.00 96.06 134 HIS A C 1
ATOM 1022 O O . HIS A 1 134 ? -12.002 -1.277 -0.937 1.00 96.06 134 HIS A O 1
ATOM 1028 N N . ARG A 1 135 ? -10.833 -0.820 0.927 1.00 96.44 135 ARG A N 1
ATOM 1029 C CA . ARG A 1 135 ? -11.937 -1.055 1.867 1.00 96.44 135 ARG A CA 1
ATOM 1030 C C . ARG A 1 135 ? -11.960 0.012 2.947 1.00 96.44 135 ARG A C 1
ATOM 1032 O O . ARG A 1 135 ? -10.926 0.322 3.533 1.00 96.44 135 ARG A O 1
ATOM 1039 N N . LEU A 1 136 ? -13.149 0.525 3.246 1.00 97.69 136 LEU A N 1
ATOM 1040 C CA . LEU A 1 136 ? -13.386 1.336 4.437 1.00 97.69 136 LEU A CA 1
ATOM 1041 C C . LEU A 1 136 ? -13.611 0.427 5.643 1.00 97.69 136 LEU A C 1
ATOM 1043 O O . LEU A 1 136 ? -14.284 -0.598 5.533 1.00 97.69 136 LEU A O 1
ATOM 1047 N N . LEU A 1 137 ? -13.055 0.816 6.787 1.00 96.81 137 LEU A N 1
ATOM 1048 C CA . LEU A 1 137 ? -13.155 0.089 8.049 1.00 96.81 137 LEU A CA 1
ATOM 1049 C C . LEU A 1 137 ? -13.737 0.982 9.144 1.00 96.81 137 LEU A C 1
ATOM 1051 O O . LEU A 1 137 ? -13.618 2.206 9.100 1.00 96.81 137 LEU A O 1
ATOM 1055 N N . THR A 1 138 ? -14.326 0.356 10.162 1.00 95.19 138 THR A N 1
ATOM 1056 C CA . THR A 1 138 ? -14.814 1.050 11.364 1.00 95.19 138 THR A CA 1
ATOM 1057 C C . THR A 1 138 ? -13.668 1.555 12.239 1.00 95.19 138 THR A C 1
ATOM 1059 O O . THR A 1 138 ? -13.763 2.620 12.841 1.00 95.19 138 THR A O 1
ATOM 1062 N N . ASP A 1 139 ? -12.571 0.803 12.295 1.00 96.50 139 ASP A N 1
ATOM 1063 C CA . ASP A 1 139 ? -11.351 1.128 13.023 1.00 96.50 139 ASP A CA 1
ATOM 1064 C C . ASP A 1 139 ? -10.160 0.346 12.442 1.00 96.50 139 ASP A C 1
ATOM 1066 O O . ASP A 1 139 ? -10.315 -0.494 11.556 1.00 96.50 139 ASP A O 1
ATOM 1070 N N . LEU A 1 140 ? -8.959 0.641 12.944 1.00 96.81 140 LEU A N 1
ATOM 1071 C CA . LEU A 1 140 ? -7.713 -0.034 12.566 1.00 96.81 140 LEU A CA 1
ATOM 1072 C C . LEU A 1 140 ? -7.150 -0.892 13.706 1.00 96.81 140 LEU A C 1
ATOM 1074 O O . LEU A 1 140 ? -5.935 -1.017 13.852 1.00 96.81 140 LEU A O 1
ATOM 1078 N N . THR A 1 141 ? -8.006 -1.419 14.583 1.00 97.06 141 THR A N 1
ATOM 1079 C CA . THR A 1 141 ? -7.533 -2.301 15.654 1.00 97.06 141 THR A CA 1
ATOM 1080 C C . THR A 1 141 ? -7.034 -3.623 15.076 1.00 97.06 141 THR A C 1
ATOM 1082 O O . THR A 1 141 ? -7.498 -4.083 14.030 1.00 97.06 141 THR A O 1
ATOM 1085 N N . SER A 1 142 ? -6.106 -4.270 15.788 1.00 95.44 142 SER A N 1
ATOM 1086 C CA . SER A 1 142 ? -5.593 -5.587 15.393 1.00 95.44 142 SER A CA 1
ATOM 1087 C C . SER A 1 142 ? -6.722 -6.608 15.209 1.00 95.44 142 SER A C 1
ATOM 1089 O O . SER A 1 142 ? -6.734 -7.334 14.218 1.00 95.44 142 SER A O 1
ATOM 1091 N N . ALA A 1 143 ? -7.726 -6.596 16.094 1.00 96.44 143 ALA A N 1
ATOM 1092 C CA . ALA A 1 143 ? -8.889 -7.475 16.006 1.00 96.44 143 ALA A CA 1
ATOM 1093 C C . ALA A 1 143 ? -9.708 -7.246 14.723 1.00 96.44 143 ALA A C 1
ATOM 1095 O O . ALA A 1 143 ? -10.026 -8.209 14.023 1.00 96.44 143 ALA A O 1
ATOM 1096 N N . THR A 1 144 ? -10.009 -5.988 14.381 1.00 97.38 144 THR A N 1
ATOM 1097 C CA . THR A 1 144 ? -10.755 -5.649 13.159 1.00 97.38 144 THR A CA 1
ATOM 1098 C C . THR A 1 144 ? -9.992 -6.063 11.908 1.00 97.38 144 THR A C 1
ATOM 1100 O O . THR A 1 144 ? -10.565 -6.722 11.041 1.00 97.38 144 THR A O 1
ATOM 1103 N N . LEU A 1 145 ? -8.699 -5.739 11.829 1.00 96.94 145 LEU A N 1
ATOM 1104 C CA . LEU A 1 145 ? -7.858 -6.090 10.684 1.00 96.94 145 LEU A CA 1
ATOM 1105 C C . LEU A 1 145 ? -7.752 -7.611 10.515 1.00 96.94 145 LEU A C 1
ATOM 1107 O O . LEU A 1 145 ? -8.020 -8.126 9.432 1.00 96.94 145 LEU A O 1
ATOM 1111 N N . CYS A 1 146 ? -7.445 -8.344 11.587 1.00 95.31 146 CYS A N 1
ATOM 1112 C CA . CYS A 1 146 ? -7.336 -9.801 11.531 1.00 95.31 146 CYS A CA 1
ATOM 1113 C C . CYS A 1 146 ? -8.650 -10.459 11.105 1.00 95.31 146 CYS A C 1
ATOM 1115 O O . CYS A 1 146 ? -8.632 -11.347 10.255 1.00 95.31 146 CYS A O 1
ATOM 1117 N N . ARG A 1 147 ? -9.790 -10.007 11.646 1.00 96.06 147 ARG A N 1
ATOM 1118 C CA . ARG A 1 147 ? -11.112 -10.522 11.269 1.00 96.06 147 ARG A CA 1
ATOM 1119 C C . ARG A 1 147 ? -11.390 -10.298 9.782 1.00 96.06 147 ARG A C 1
ATOM 1121 O O . ARG A 1 147 ? -11.670 -11.257 9.070 1.00 96.06 147 ARG A O 1
ATOM 1128 N N . VAL A 1 148 ? -11.267 -9.054 9.315 1.00 96.12 148 VAL A N 1
ATOM 1129 C CA . VAL A 1 148 ? -11.554 -8.684 7.919 1.00 96.12 148 VAL A CA 1
ATOM 1130 C C . VAL A 1 148 ? -10.682 -9.474 6.952 1.00 96.12 148 VAL A C 1
ATOM 1132 O O . VAL A 1 148 ? -11.191 -10.055 5.999 1.00 96.12 148 VAL A O 1
ATOM 1135 N N . PHE A 1 149 ? -9.374 -9.538 7.193 1.00 94.56 149 PHE A N 1
ATOM 1136 C CA . PHE A 1 149 ? -8.477 -10.212 6.260 1.00 94.56 149 PHE A CA 1
ATOM 1137 C C . PHE A 1 149 ? -8.550 -11.735 6.351 1.00 94.56 149 PHE A C 1
ATOM 1139 O O . PHE A 1 149 ? -8.358 -12.400 5.337 1.00 94.56 149 PHE A O 1
ATOM 1146 N N . THR A 1 150 ? -8.926 -12.295 7.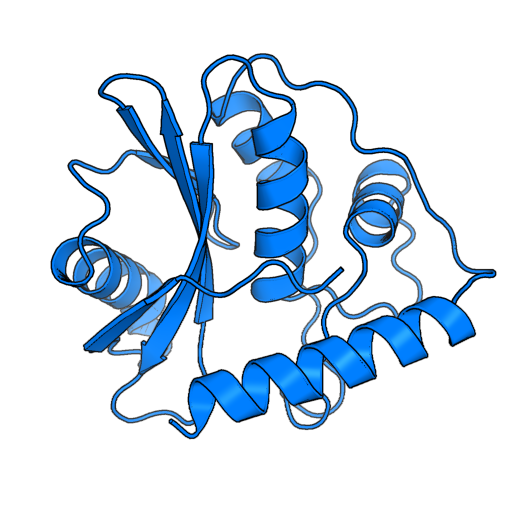504 1.00 93.38 150 THR A N 1
ATOM 1147 C CA . THR A 1 150 ? -9.261 -13.724 7.599 1.00 93.38 150 THR A CA 1
ATOM 1148 C C . THR A 1 150 ? -10.473 -14.043 6.729 1.00 93.38 150 THR A C 1
ATOM 1150 O O . THR A 1 150 ? -10.451 -15.027 6.003 1.00 93.38 150 THR A O 1
ATOM 1153 N N . GLU A 1 151 ? -11.511 -13.201 6.731 1.00 94.50 151 GLU A N 1
ATOM 1154 C CA . GLU A 1 151 ? -12.681 -13.376 5.857 1.00 94.50 151 GLU A CA 1
ATOM 1155 C C . GLU A 1 151 ? -12.306 -13.259 4.367 1.00 94.50 151 GLU A C 1
ATOM 1157 O O . GLU A 1 151 ? -12.718 -14.095 3.561 1.00 94.50 151 GLU A O 1
ATOM 1162 N N . VAL A 1 152 ? -11.488 -12.263 3.997 1.00 93.69 152 VAL A N 1
ATOM 1163 C CA . VAL A 1 152 ? -11.032 -12.043 2.608 1.00 93.69 152 VAL A CA 1
ATOM 1164 C C . VAL A 1 152 ? -10.218 -13.228 2.086 1.00 93.69 152 VAL A C 1
ATOM 1166 O O . VAL A 1 152 ? -10.439 -13.688 0.964 1.00 93.69 152 VAL A O 1
ATOM 1169 N N . TYR A 1 153 ? -9.297 -13.741 2.900 1.00 90.44 153 TYR A N 1
ATOM 1170 C CA . TYR A 1 153 ? -8.339 -14.770 2.501 1.00 90.44 153 TYR A CA 1
ATOM 1171 C C . TYR A 1 153 ? -8.701 -16.183 2.987 1.00 90.44 153 TYR A C 1
ATOM 1173 O O . TYR A 1 153 ? -7.918 -17.115 2.803 1.00 90.44 153 TYR A O 1
ATOM 1181 N N . ALA A 1 154 ? -9.918 -16.385 3.509 1.00 88.06 154 ALA A N 1
ATOM 1182 C CA . ALA A 1 154 ? -10.392 -17.672 4.029 1.00 88.06 154 ALA A CA 1
ATOM 1183 C C . ALA A 1 154 ? -10.250 -18.821 3.016 1.00 88.06 154 ALA A C 1
ATOM 1185 O O . ALA A 1 154 ? -9.900 -19.941 3.380 1.00 88.06 154 ALA A O 1
ATOM 1186 N N . ARG A 1 155 ? -10.483 -18.544 1.724 1.00 88.12 155 ARG A N 1
ATOM 1187 C CA . ARG A 1 155 ? -10.364 -19.542 0.643 1.00 88.12 155 ARG A CA 1
ATOM 1188 C C . ARG A 1 155 ? -8.934 -20.037 0.423 1.00 88.12 155 ARG A C 1
ATOM 1190 O O . ARG A 1 155 ? -8.760 -21.112 -0.138 1.00 88.12 155 ARG A O 1
ATOM 1197 N N . LEU A 1 156 ? -7.938 -19.261 0.844 1.00 85.31 156 LEU A N 1
ATOM 1198 C CA . LEU A 1 156 ? -6.522 -19.625 0.790 1.00 85.31 156 LEU A CA 1
ATOM 1199 C C . LEU A 1 156 ? -6.040 -20.275 2.101 1.00 85.31 156 LEU A C 1
ATOM 1201 O O . LEU A 1 156 ? -4.871 -20.622 2.213 1.00 85.31 156 LEU A O 1
ATOM 1205 N N . GLY A 1 157 ? -6.930 -20.455 3.085 1.00 86.38 157 GLY A N 1
ATOM 1206 C CA . GLY A 1 157 ? -6.622 -21.098 4.364 1.00 86.38 157 GLY A CA 1
ATOM 1207 C C . GLY A 1 157 ? -6.012 -20.180 5.424 1.00 86.38 157 GLY A C 1
ATOM 1208 O O . GLY A 1 157 ? -5.678 -20.671 6.501 1.00 86.38 157 GLY A O 1
ATOM 1209 N N . TYR A 1 158 ? -5.892 -18.873 5.161 1.00 86.88 158 TYR A N 1
ATOM 1210 C CA . TYR A 1 158 ? -5.360 -17.928 6.144 1.00 86.88 158 TYR A CA 1
ATOM 1211 C C . TYR A 1 158 ? -6.337 -17.688 7.302 1.00 86.88 158 TYR A C 1
ATOM 1213 O O . TYR A 1 158 ? -7.545 -17.522 7.120 1.00 86.88 158 TYR A O 1
ATOM 1221 N N . ARG A 1 159 ? -5.772 -17.616 8.504 1.00 90.50 159 ARG A N 1
ATOM 1222 C CA . ARG A 1 159 ? -6.375 -17.219 9.768 1.00 90.50 159 ARG A CA 1
ATOM 1223 C C . ARG A 1 159 ? -5.404 -16.312 10.526 1.00 90.50 159 ARG A C 1
ATOM 1225 O O . ARG A 1 159 ? -4.579 -16.767 11.326 1.00 90.50 159 ARG A O 1
ATOM 1232 N N . TYR A 1 160 ? -5.552 -15.010 10.306 1.00 91.44 160 TYR A N 1
ATOM 1233 C CA . TYR A 1 160 ? -4.706 -14.009 10.943 1.00 91.44 160 TYR A CA 1
ATOM 1234 C C . TYR A 1 160 ? -5.070 -13.824 12.417 1.00 91.44 160 TYR A C 1
ATOM 1236 O O . TYR A 1 160 ? -6.244 -13.768 12.785 1.00 91.44 160 TYR A O 1
ATOM 1244 N N . VAL A 1 161 ? -4.049 -13.709 13.263 1.00 91.75 161 VAL A N 1
ATOM 1245 C CA . VAL A 1 161 ? -4.188 -13.585 14.724 1.00 91.75 161 VAL A CA 1
ATOM 1246 C C . VAL A 1 161 ? -3.550 -12.324 15.295 1.00 91.75 161 VAL A C 1
ATOM 1248 O O . VAL A 1 161 ? -3.843 -11.948 16.427 1.00 91.75 161 VAL A O 1
ATOM 1251 N N . GLU A 1 162 ? -2.700 -11.650 14.524 1.00 92.44 162 GLU A N 1
ATOM 1252 C CA . GLU A 1 162 ? -2.059 -10.405 14.935 1.00 92.44 162 GLU A CA 1
ATOM 1253 C C . GLU A 1 162 ? -1.859 -9.484 13.731 1.00 92.44 162 GLU A C 1
ATOM 1255 O O . GLU A 1 162 ? -1.372 -9.917 12.688 1.00 92.44 162 GLU A O 1
ATOM 1260 N N . ALA A 1 163 ? -2.182 -8.202 13.894 1.00 93.94 163 ALA A N 1
ATOM 1261 C CA . ALA A 1 163 ? -1.823 -7.144 12.964 1.00 93.94 163 ALA A CA 1
ATOM 1262 C C . ALA A 1 163 ? -0.789 -6.226 13.632 1.00 93.94 163 ALA A C 1
ATOM 1264 O O . ALA A 1 163 ? -1.088 -5.561 14.627 1.00 93.94 163 ALA A O 1
ATOM 1265 N N . ALA A 1 164 ? 0.429 -6.198 13.094 1.00 91.31 164 ALA A N 1
ATOM 1266 C CA . ALA A 1 164 ? 1.530 -5.402 13.624 1.00 91.31 164 ALA A CA 1
ATOM 1267 C C . ALA A 1 164 ? 1.889 -4.273 12.656 1.00 91.31 164 ALA A C 1
ATOM 1269 O O . ALA A 1 164 ? 2.056 -4.512 11.461 1.00 91.31 164 ALA A O 1
ATOM 1270 N N . ILE A 1 165 ? 2.045 -3.051 13.173 1.00 92.19 165 ILE A N 1
ATOM 1271 C CA . ILE A 1 165 ? 2.582 -1.942 12.377 1.00 92.19 165 ILE A CA 1
ATOM 1272 C C . ILE A 1 165 ? 4.041 -2.255 12.044 1.00 92.19 165 ILE A C 1
ATOM 1274 O O . ILE A 1 165 ? 4.850 -2.533 12.934 1.00 92.19 165 ILE A O 1
ATOM 1278 N N . THR A 1 166 ? 4.364 -2.176 10.761 1.00 88.19 166 THR A N 1
ATOM 1279 C CA . THR A 1 166 ? 5.697 -2.426 10.227 1.00 88.19 166 THR A CA 1
ATOM 1280 C C . THR A 1 166 ? 6.331 -1.101 9.802 1.00 88.19 166 THR A C 1
ATOM 1282 O O . THR A 1 166 ? 5.687 -0.308 9.113 1.00 88.19 166 THR A O 1
ATOM 1285 N N . PRO A 1 167 ? 7.578 -0.812 10.216 1.00 89.19 167 PRO A N 1
ATOM 1286 C CA . PRO A 1 167 ? 8.280 0.386 9.770 1.00 89.19 167 PRO A CA 1
ATOM 1287 C C . PRO A 1 167 ? 8.463 0.415 8.250 1.00 89.19 167 PRO A C 1
ATOM 1289 O O . PRO A 1 167 ? 8.719 -0.618 7.631 1.00 89.19 167 PRO A O 1
ATOM 1292 N N . TYR A 1 168 ? 8.391 1.610 7.661 1.00 90.25 168 TYR A N 1
ATOM 1293 C CA . TYR A 1 168 ? 8.717 1.809 6.250 1.00 90.25 168 TYR A CA 1
ATOM 1294 C C . TYR A 1 168 ? 10.204 1.461 5.997 1.00 90.25 168 TYR A C 1
ATOM 1296 O O . TYR A 1 168 ? 11.061 1.941 6.743 1.00 90.25 168 TYR A O 1
ATOM 1304 N N . PRO A 1 169 ? 10.529 0.613 5.002 1.00 86.50 169 PRO A N 1
ATOM 1305 C CA . PRO A 1 169 ? 11.863 0.022 4.875 1.00 86.50 169 PRO A CA 1
ATOM 1306 C C . PRO A 1 169 ? 12.862 0.823 4.020 1.00 86.50 169 PRO A C 1
ATOM 1308 O O . PRO A 1 169 ? 14.021 0.403 3.941 1.00 86.50 169 PRO A O 1
ATOM 1311 N N . PHE A 1 170 ? 12.462 1.938 3.397 1.00 86.06 170 PHE A N 1
ATOM 1312 C CA . PHE A 1 170 ? 13.329 2.771 2.545 1.00 86.06 170 PHE A CA 1
ATOM 1313 C C . PHE A 1 170 ? 13.604 4.158 3.135 1.00 86.06 170 PHE A C 1
ATOM 1315 O O . PHE A 1 170 ? 12.751 4.677 3.887 1.00 86.06 170 PHE A O 1
#

Foldseek 3Di:
DVVQVVLQVQLVVQVVVCVVCVVQDFDDQDADADLQRLQVLCQVFADAAADDPRCPSDHAHALRLSVVCSVPVDNDPPHGHWVNSQLNSCNRQVSHPQKDKFKKWFDFDPDPDIGIWIWIDRPQWTWIRTPLTIDTDNDDDQVRVQVVVCVVCVVVVGRTDGIDTRDNSD

Secondary structure (DSSP, 8-state):
-HHHHHHHHHHHHHHHHHHHTTTS---PPPP-SSHHHHHHHHHHH---BPPTTTTTT--PPPHHHHHHHHHHS--TT--B-HHHHHHHHHHHHHTSTTEEEEEEEEEESSSS--EEEEEEEETTEEEEEETTEEEEES---HHHHHHHHHHHHGGGT--EEEEEEE----

pLDDT: mean 88.45, std 11.75, range [44.47, 98.56]

Radius of gyration: 15.19 Å; chains: 1; bounding box: 37×38×37 Å

Sequence (170 aa):
MLVALWNFLKAGWSRANDQIMRGAGRRPIGPFGSPEAVGNYAMARFKYRSDLGNGAFDNYTHPERIQYGMETGDWGNMPADCDDLALWAYQALKTVPGCSPYIVTLRDAGVVGSHVVCAYRQGSTCGVIDTNGHRLLTDLTSATLCRVFTEVYARLGYRYVEAAITPYPF